Protein AF-A0A1B6H0X9-F1 (afdb_monomer_lite)

Foldseek 3Di:
DCVCCVVCVPQDDDDQCAPPVVVRQQVVQVVLCVQQVNPRGSVPPPPNGHNVDDDDHDDHDHDDFAWPQHFDQVQFDWDWDQDPVRDTDTDRDTDDDDDWDKDDDPVQQKIKTWTATPPRPDIDIDIDGHDPPPDD

pLDDT: mean 90.25, std 12.06, range [33.84, 98.25]

Secondary structure (DSSP, 8-state):
-HHHHHH-TTT-----SSS-HHHHHHHHHHHHHHHTTTSS---S-TTS--TT------------PPBSSPPPGGG-EEEEEE-TTS-EEEEEE----S--EEEEEGGGTEEEEEEEBTTSS-EEEEEEEPPP----

Radius of gyration: 22.4 Å; chains: 1; bounding box: 54×44×57 Å

Sequence (136 aa):
RDCVKDIFSNEYSPVDFKQNLEYTRKNINEWIQMQTRNMIVDCIPEDFLDSSTSLLLVNAVYFKGLWKSRFIKEYTSPEDFHMADGSTKQAEMMINRNSFRAVFSSNYGIDGLELPYMGDNISMFIILHEKSNETA

Organism: NCBI:txid1464854

Structure (mmCIF, N/CA/C/O backbone):
data_AF-A0A1B6H0X9-F1
#
_entry.id   AF-A0A1B6H0X9-F1
#
loop_
_atom_site.group_PDB
_atom_site.id
_atom_site.type_symbol
_atom_site.label_atom_id
_atom_site.label_alt_id
_atom_site.label_comp_id
_atom_site.label_asym_id
_atom_site.label_entity_id
_atom_site.label_seq_id
_atom_site.pdbx_PDB_ins_code
_atom_site.Cartn_x
_atom_site.Cartn_y
_atom_site.Cartn_z
_atom_site.occupancy
_atom_site.B_iso_or_equiv
_atom_site.auth_seq_id
_atom_site.auth_comp_id
_atom_site.auth_asym_id
_atom_site.auth_atom_id
_atom_site.pdbx_PDB_model_num
ATOM 1 N N . ARG A 1 1 ? -29.634 -8.472 11.883 1.00 56.56 1 ARG A N 1
ATOM 2 C CA . ARG A 1 1 ? -30.216 -9.179 10.720 1.00 56.56 1 ARG A CA 1
ATOM 3 C C . ARG A 1 1 ? -29.246 -10.285 10.361 1.00 56.56 1 ARG A C 1
ATOM 5 O O . ARG A 1 1 ? -28.078 -9.971 10.168 1.00 56.56 1 ARG A O 1
ATOM 12 N N . ASP A 1 2 ? -29.703 -11.530 10.347 1.00 67.75 2 ASP A N 1
ATOM 13 C CA . ASP A 1 2 ? -28.818 -12.703 10.307 1.00 67.75 2 ASP A CA 1
ATOM 14 C C . ASP A 1 2 ? -28.004 -12.805 9.005 1.00 67.75 2 ASP A C 1
ATOM 16 O O . ASP A 1 2 ? -26.839 -13.177 9.048 1.00 67.75 2 ASP A O 1
ATOM 20 N N . CYS A 1 3 ? -28.516 -12.257 7.896 1.00 77.19 3 CYS A N 1
ATOM 21 C CA . CYS A 1 3 ? -27.823 -12.228 6.602 1.00 77.19 3 CYS A CA 1
ATOM 22 C C . CYS A 1 3 ? -26.437 -11.554 6.600 1.00 77.19 3 CYS A C 1
ATOM 24 O O . CYS A 1 3 ? -25.580 -11.932 5.808 1.00 77.19 3 CYS A O 1
ATOM 26 N N . VAL A 1 4 ? -26.190 -10.560 7.463 1.00 71.06 4 VAL A N 1
ATOM 27 C CA . VAL A 1 4 ? -24.868 -9.907 7.545 1.00 71.06 4 VAL A CA 1
ATOM 28 C C . VAL A 1 4 ? -23.866 -10.827 8.233 1.00 71.06 4 VAL A C 1
ATOM 30 O O . VAL A 1 4 ? -22.712 -10.874 7.833 1.00 71.06 4 VAL A O 1
ATOM 33 N N . LYS A 1 5 ? -24.309 -11.599 9.229 1.00 67.44 5 LYS A N 1
ATOM 34 C CA . LYS A 1 5 ? -23.448 -12.578 9.895 1.00 67.44 5 LYS A CA 1
ATOM 35 C C . LYS A 1 5 ? -23.132 -13.751 8.975 1.00 67.44 5 LYS A C 1
ATOM 37 O O . LYS A 1 5 ? -22.024 -14.253 9.041 1.00 67.44 5 LYS A O 1
ATOM 42 N N . ASP A 1 6 ? -24.060 -14.136 8.104 1.00 77.25 6 ASP A N 1
ATOM 43 C CA . ASP A 1 6 ? -23.849 -15.256 7.182 1.00 77.25 6 ASP A CA 1
ATOM 44 C C . ASP A 1 6 ? -22.857 -14.919 6.056 1.00 77.25 6 ASP A C 1
ATOM 46 O O . ASP A 1 6 ? -22.110 -15.788 5.614 1.00 77.25 6 ASP A O 1
ATOM 50 N N . ILE A 1 7 ? -22.828 -13.659 5.600 1.00 78.44 7 ILE A N 1
ATOM 51 C CA . ILE A 1 7 ? -21.957 -13.210 4.497 1.00 78.44 7 ILE A CA 1
ATOM 52 C C . ILE A 1 7 ? -20.627 -12.639 5.017 1.00 78.44 7 ILE A C 1
ATOM 54 O O . ILE A 1 7 ? -19.589 -12.838 4.394 1.00 78.44 7 ILE A O 1
ATOM 58 N N . PHE A 1 8 ? -20.647 -11.960 6.167 1.00 75.75 8 PHE A N 1
ATOM 59 C CA . PHE A 1 8 ? -19.525 -11.187 6.714 1.00 75.75 8 PHE A CA 1
ATOM 60 C C . PHE A 1 8 ? -19.135 -11.648 8.123 1.00 75.75 8 PHE A C 1
ATOM 62 O O . PHE A 1 8 ? -18.734 -10.834 8.955 1.00 75.75 8 PHE A O 1
ATOM 69 N N . SER A 1 9 ? -19.261 -12.944 8.429 1.00 68.50 9 SER A N 1
ATOM 70 C CA . SER A 1 9 ? -19.049 -13.487 9.785 1.00 68.50 9 SER A CA 1
ATOM 71 C C . SER A 1 9 ? -17.722 -13.062 10.422 1.00 68.50 9 SER A C 1
ATOM 73 O O . SER A 1 9 ? -17.653 -12.898 11.636 1.00 68.50 9 SER A O 1
ATOM 75 N N . ASN A 1 10 ? -16.687 -12.870 9.599 1.00 72.50 10 ASN A N 1
ATOM 76 C CA . ASN A 1 10 ? -15.334 -12.506 10.023 1.00 72.50 10 ASN A CA 1
ATOM 77 C C . ASN A 1 10 ? -15.013 -11.010 9.830 1.00 72.50 10 ASN A C 1
ATOM 79 O O . ASN A 1 10 ? -13.923 -10.574 10.186 1.00 72.50 10 ASN A O 1
ATOM 83 N N . GLU A 1 11 ? -15.942 -10.232 9.268 1.00 79.88 11 GLU A N 1
ATOM 84 C CA . GLU A 1 11 ? -15.787 -8.805 8.937 1.00 79.88 11 GLU A CA 1
ATOM 85 C C . GLU A 1 11 ? -16.748 -7.910 9.745 1.00 79.88 11 GLU A C 1
ATOM 87 O O . GLU A 1 11 ? -16.741 -6.687 9.619 1.00 79.88 11 GLU A O 1
ATOM 92 N N . TYR A 1 12 ? -17.570 -8.510 10.610 1.00 85.38 12 TYR A N 1
ATOM 93 C CA . TYR A 1 12 ? -18.480 -7.817 11.513 1.00 85.38 12 TYR A CA 1
ATOM 94 C C . TYR A 1 12 ? -18.023 -7.955 12.968 1.00 85.38 12 TYR A C 1
ATOM 96 O O . TYR A 1 12 ? -17.833 -9.063 13.467 1.00 85.38 12 TYR A O 1
ATOM 104 N N . SER A 1 13 ? -17.937 -6.829 13.680 1.00 87.31 13 SER A N 1
ATOM 105 C CA . SER A 1 13 ? -17.677 -6.805 15.120 1.00 87.31 13 SER A CA 1
ATOM 106 C C . SER A 1 13 ? -18.597 -5.797 15.816 1.00 87.31 13 SER A C 1
ATOM 108 O O . SER A 1 13 ? -18.595 -4.620 15.443 1.00 87.31 13 SER A O 1
ATOM 110 N N . PRO A 1 14 ? -19.413 -6.214 16.804 1.00 89.06 14 PRO A N 1
ATOM 111 C CA . PRO A 1 14 ? -20.167 -5.280 17.625 1.00 89.06 14 PRO A CA 1
ATOM 112 C C . PRO A 1 14 ? -19.217 -4.549 18.581 1.00 89.06 14 PRO A C 1
ATOM 114 O O . PRO A 1 14 ? -18.458 -5.175 19.318 1.00 89.06 14 PRO A O 1
ATOM 117 N N . VAL A 1 15 ? -19.292 -3.221 18.596 1.00 91.56 15 VAL A N 1
ATOM 118 C CA . VAL A 1 15 ? -18.471 -2.354 19.451 1.00 91.56 15 VAL A CA 1
ATOM 119 C C . VAL A 1 15 ? -19.336 -1.298 20.137 1.00 91.56 15 VAL A C 1
ATOM 121 O O . VAL A 1 15 ? -20.479 -1.070 19.737 1.00 91.56 15 VAL A O 1
ATOM 124 N N . ASP A 1 16 ? -18.801 -0.654 21.174 1.00 92.38 16 ASP A N 1
ATOM 125 C CA . ASP A 1 16 ? -19.509 0.371 21.944 1.00 92.38 16 ASP A CA 1
ATOM 126 C C . ASP A 1 16 ? -18.912 1.761 21.700 1.00 92.38 16 ASP A C 1
ATOM 128 O O . ASP A 1 16 ? -17.894 2.137 22.284 1.00 92.38 16 ASP A O 1
ATOM 132 N N . PHE A 1 17 ? -19.572 2.542 20.847 1.00 93.81 17 PHE A N 1
ATOM 133 C CA . PHE A 1 17 ? -19.218 3.942 20.606 1.00 93.81 17 PHE A CA 1
ATOM 134 C C . PHE A 1 17 ? -19.786 4.906 21.664 1.00 93.81 17 PHE A C 1
ATOM 136 O O . PHE A 1 17 ? -19.420 6.075 21.674 1.00 93.81 17 PHE A O 1
ATOM 143 N N . LYS A 1 18 ? -20.674 4.461 22.568 1.00 93.00 18 LYS A N 1
ATOM 144 C CA . LYS A 1 18 ? -21.369 5.350 23.514 1.00 93.00 18 LYS A CA 1
ATOM 145 C C . LYS A 1 18 ? -20.684 5.458 24.864 1.00 93.00 18 LYS A C 1
ATOM 147 O O . LYS A 1 18 ? -20.471 6.575 25.324 1.00 93.00 18 LYS A O 1
ATOM 152 N N . GLN A 1 19 ? -20.407 4.336 25.531 1.00 91.44 19 GLN A N 1
ATOM 153 C CA . GLN A 1 19 ? -19.895 4.386 26.908 1.00 91.44 19 GLN A CA 1
ATOM 154 C C . GLN A 1 19 ? -18.368 4.404 26.955 1.00 91.44 19 GLN A C 1
ATOM 156 O O . GLN A 1 19 ? -17.797 5.041 27.833 1.00 91.44 19 GLN A O 1
ATOM 161 N N . ASN A 1 20 ? -17.708 3.740 26.001 1.00 90.44 20 ASN A N 1
ATOM 162 C CA . ASN A 1 20 ? -16.259 3.528 26.008 1.00 90.44 20 ASN A CA 1
ATOM 163 C C . ASN A 1 20 ? -15.603 3.895 24.668 1.00 90.44 20 ASN A C 1
ATOM 165 O O . ASN A 1 20 ? -14.821 3.124 24.113 1.00 90.44 20 ASN A O 1
ATOM 169 N N . LEU A 1 21 ? -15.917 5.086 24.152 1.00 93.75 21 LEU A N 1
ATOM 170 C CA . LEU A 1 21 ? -15.505 5.553 22.825 1.00 93.75 21 LEU A CA 1
ATOM 171 C C . LEU A 1 21 ? -13.991 5.442 22.573 1.00 93.75 21 LEU A C 1
ATOM 173 O O . LEU A 1 21 ? -13.583 4.818 21.597 1.00 93.75 21 LEU A O 1
ATOM 177 N N . GLU A 1 22 ? -13.158 5.980 23.469 1.00 94.75 22 GLU A N 1
ATOM 178 C CA . GLU A 1 22 ? -11.697 5.956 23.290 1.00 94.75 22 GLU A CA 1
ATOM 179 C C . GLU A 1 22 ? -11.112 4.543 23.339 1.00 94.75 22 GLU A C 1
ATOM 181 O O . GLU A 1 22 ? -10.196 4.213 22.587 1.00 94.75 22 GLU A O 1
ATOM 186 N N . TYR A 1 23 ? -11.656 3.683 24.198 1.00 94.56 23 TYR A N 1
ATOM 187 C CA . TYR A 1 23 ? -11.249 2.282 24.253 1.00 94.56 23 TYR A CA 1
ATOM 188 C C . TYR A 1 23 ? -11.627 1.550 22.957 1.00 94.56 23 TYR A C 1
ATOM 190 O O . TYR A 1 23 ? -10.793 0.870 22.361 1.00 94.56 23 TYR A O 1
ATOM 198 N N . THR A 1 24 ? -12.852 1.756 22.469 1.00 95.00 24 THR A N 1
ATOM 199 C CA . THR A 1 24 ? -13.318 1.216 21.187 1.00 95.00 24 THR A CA 1
ATOM 200 C C . THR A 1 24 ? -12.445 1.699 20.026 1.00 95.00 24 THR A C 1
ATOM 202 O O . THR A 1 24 ? -12.015 0.881 19.214 1.00 95.00 24 THR A O 1
ATOM 205 N N . ARG A 1 25 ? -12.122 2.997 19.967 1.00 95.94 25 ARG A N 1
ATOM 206 C CA . ARG A 1 25 ? -11.241 3.578 18.942 1.00 95.94 25 ARG A CA 1
ATOM 207 C C . ARG A 1 25 ? -9.868 2.904 18.933 1.00 95.94 25 ARG A C 1
ATOM 209 O O . ARG A 1 25 ? -9.404 2.483 17.873 1.00 95.94 25 ARG A O 1
ATOM 216 N N . LYS A 1 26 ? -9.241 2.757 20.106 1.00 96.19 26 LYS A N 1
ATOM 217 C CA . LYS A 1 26 ? -7.931 2.101 20.248 1.00 96.19 26 LYS A CA 1
ATOM 218 C C . LYS A 1 26 ? -7.969 0.642 19.809 1.00 96.19 26 LYS A C 1
ATOM 220 O O . LYS A 1 26 ? -7.138 0.252 19.000 1.00 96.19 26 LYS A O 1
ATOM 225 N N . ASN A 1 27 ? -8.976 -0.122 20.231 1.00 95.19 27 ASN A N 1
ATOM 226 C CA . ASN A 1 27 ? -9.130 -1.517 19.811 1.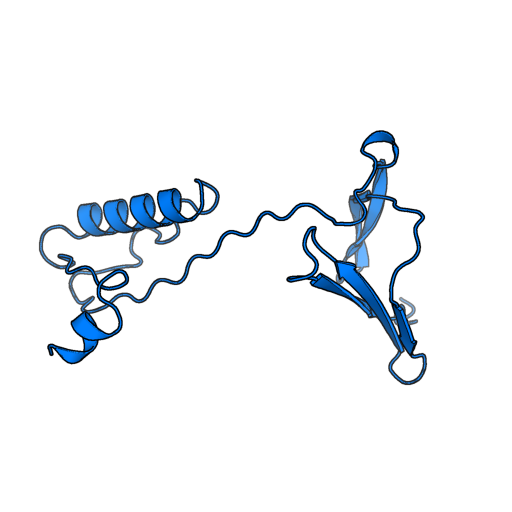00 95.19 27 ASN A CA 1
ATOM 227 C C . ASN A 1 27 ? -9.258 -1.665 18.289 1.00 95.19 27 ASN A C 1
ATOM 229 O O . ASN A 1 27 ? -8.701 -2.595 17.707 1.00 95.19 27 ASN A O 1
ATOM 233 N N . ILE A 1 28 ? -9.988 -0.759 17.629 1.00 94.81 28 ILE A N 1
ATOM 234 C CA . ILE A 1 28 ? -10.115 -0.789 16.168 1.00 94.81 28 ILE A CA 1
ATOM 235 C C . ILE A 1 28 ? -8.763 -0.477 15.512 1.00 94.81 28 ILE A C 1
ATOM 237 O O . ILE A 1 28 ? -8.360 -1.196 14.600 1.00 94.81 28 ILE A O 1
ATOM 241 N N . ASN A 1 29 ? -8.031 0.535 15.992 1.00 96.44 29 ASN A N 1
ATOM 242 C CA . ASN A 1 29 ? -6.689 0.846 15.485 1.00 96.44 29 ASN A CA 1
ATOM 243 C C . ASN A 1 29 ? -5.694 -0.302 15.700 1.00 96.44 29 ASN A C 1
ATOM 245 O O . ASN A 1 29 ? -4.960 -0.636 14.774 1.00 96.44 29 ASN A O 1
ATOM 249 N N . GLU A 1 30 ? -5.700 -0.945 16.869 1.00 95.75 30 GLU A N 1
ATOM 250 C CA . GLU A 1 30 ? -4.871 -2.123 17.155 1.00 95.75 30 GLU A CA 1
ATOM 251 C C . GLU A 1 30 ? -5.211 -3.290 16.219 1.00 95.75 30 GLU A C 1
ATOM 253 O O . GLU A 1 30 ? -4.319 -3.959 15.691 1.00 95.75 30 GLU A O 1
ATOM 258 N N . TRP A 1 31 ? -6.501 -3.513 15.952 1.00 93.69 31 TRP A N 1
ATOM 259 C CA . TRP A 1 31 ? -6.934 -4.520 14.990 1.00 93.69 31 TRP A CA 1
ATOM 260 C C . TRP A 1 31 ? -6.440 -4.198 13.571 1.00 93.69 31 TRP A C 1
ATOM 262 O O . TRP A 1 31 ? -5.846 -5.070 12.935 1.00 93.69 31 TRP A O 1
ATOM 272 N N . ILE A 1 32 ? -6.601 -2.954 13.094 1.00 94.88 32 ILE A N 1
ATOM 273 C CA . ILE A 1 32 ? -6.084 -2.499 11.786 1.00 94.88 32 ILE A CA 1
ATOM 274 C C . ILE A 1 32 ? -4.573 -2.718 11.707 1.00 94.88 32 ILE A C 1
ATOM 276 O O . ILE A 1 32 ? -4.063 -3.276 10.730 1.00 94.88 32 ILE A O 1
ATOM 280 N N . GLN A 1 33 ? -3.854 -2.311 12.748 1.00 96.69 33 GLN A N 1
ATOM 281 C CA . GLN A 1 33 ? -2.412 -2.449 12.844 1.00 96.69 33 GLN A CA 1
ATOM 282 C C . GLN A 1 33 ? -1.995 -3.920 12.729 1.00 96.69 33 GLN A C 1
ATOM 284 O O . GLN A 1 33 ? -1.121 -4.256 11.929 1.00 96.69 33 GLN A O 1
ATOM 289 N N . MET A 1 34 ? -2.667 -4.820 13.447 1.00 94.31 34 MET A N 1
ATOM 290 C CA . MET A 1 34 ? -2.396 -6.254 13.375 1.00 94.31 34 MET A CA 1
ATOM 291 C C . MET A 1 34 ? -2.675 -6.828 11.977 1.00 94.31 34 MET A C 1
ATOM 293 O O . MET A 1 34 ? -1.823 -7.535 11.430 1.00 94.31 34 MET A O 1
ATOM 297 N N . GLN A 1 35 ? -3.818 -6.496 11.362 1.00 93.19 35 GLN A N 1
ATOM 298 C CA . GLN A 1 35 ? -4.164 -6.978 10.015 1.00 93.19 35 GLN A CA 1
ATOM 299 C C . GLN A 1 35 ? -3.191 -6.471 8.941 1.00 93.19 35 GLN A C 1
ATOM 301 O O . GLN A 1 35 ? -2.923 -7.153 7.953 1.00 93.19 35 GLN A O 1
ATOM 306 N N . THR A 1 36 ? -2.604 -5.296 9.153 1.00 95.56 36 THR A N 1
ATOM 307 C CA . THR A 1 36 ? -1.698 -4.645 8.198 1.00 95.56 36 THR A CA 1
ATOM 308 C C . THR A 1 36 ? -0.222 -4.870 8.524 1.00 95.56 36 THR A C 1
ATOM 310 O O . THR A 1 36 ? 0.645 -4.189 7.980 1.00 95.56 36 THR A O 1
ATOM 313 N N . ARG A 1 37 ? 0.096 -5.843 9.394 1.00 95.00 37 ARG A N 1
ATOM 314 C CA . ARG A 1 37 ? 1.468 -6.166 9.832 1.00 95.00 37 ARG A CA 1
ATOM 315 C C . ARG A 1 37 ? 2.228 -4.951 10.375 1.00 95.00 37 ARG A C 1
ATOM 317 O O . ARG A 1 37 ? 3.413 -4.777 10.096 1.00 95.00 37 ARG A O 1
ATOM 324 N N . ASN A 1 38 ? 1.538 -4.133 11.160 1.00 95.88 38 ASN A N 1
ATOM 325 C CA . ASN A 1 38 ? 2.017 -2.898 11.777 1.00 95.88 38 ASN A CA 1
ATOM 326 C C . ASN A 1 38 ? 2.351 -1.761 10.800 1.00 95.88 38 ASN A C 1
ATOM 328 O O . ASN A 1 38 ? 3.035 -0.817 11.185 1.00 95.88 38 ASN A O 1
ATOM 332 N N . MET A 1 39 ? 1.893 -1.838 9.548 1.00 96.25 39 MET A N 1
ATOM 333 C CA . MET A 1 39 ? 2.211 -0.832 8.527 1.00 96.25 39 MET A CA 1
ATOM 334 C C . MET A 1 39 ? 1.208 0.319 8.482 1.00 96.25 39 MET A C 1
ATOM 336 O O . MET A 1 39 ? 1.560 1.397 8.010 1.00 96.25 39 MET A O 1
ATOM 340 N N . ILE A 1 40 ? -0.018 0.102 8.966 1.00 95.06 40 ILE A N 1
ATOM 341 C CA . ILE A 1 40 ? -1.028 1.148 9.138 1.00 95.06 40 ILE A CA 1
ATOM 342 C C . ILE A 1 40 ? -1.308 1.264 10.635 1.00 95.06 40 ILE A C 1
ATOM 344 O O . ILE A 1 40 ? -1.893 0.368 11.238 1.00 95.06 40 ILE A O 1
ATOM 348 N N . VAL A 1 41 ? -0.848 2.363 11.224 1.00 93.94 41 VAL A N 1
ATOM 349 C CA . VAL A 1 41 ? -1.013 2.706 12.642 1.00 93.94 41 VAL A CA 1
ATOM 350 C C . VAL A 1 41 ? -1.899 3.933 12.767 1.00 93.94 41 VAL A C 1
ATOM 352 O O . VAL A 1 41 ? -1.886 4.787 11.884 1.00 93.94 41 VAL A O 1
ATOM 355 N N . ASP A 1 42 ? -2.678 3.989 13.847 1.00 91.81 42 ASP A N 1
ATOM 356 C CA . ASP A 1 42 ? -3.544 5.126 14.180 1.00 91.81 42 ASP A CA 1
ATOM 357 C C . ASP A 1 42 ? -4.433 5.602 13.017 1.00 91.81 42 ASP A C 1
ATOM 359 O O . ASP A 1 42 ? -4.614 6.795 12.785 1.00 91.81 42 ASP A O 1
ATOM 363 N N . CYS A 1 43 ? -5.012 4.647 12.279 1.00 93.69 43 CYS A N 1
ATOM 364 C CA . CYS A 1 43 ? -5.853 4.928 11.112 1.00 93.69 43 CYS A CA 1
ATOM 365 C C . CYS A 1 43 ? -7.086 5.778 11.456 1.00 93.69 43 CYS A C 1
ATOM 367 O O . CYS A 1 43 ? -7.566 6.541 10.619 1.00 93.69 43 CYS A O 1
ATOM 369 N N . ILE A 1 44 ? -7.618 5.610 12.667 1.00 95.12 44 ILE A N 1
ATOM 370 C CA . ILE A 1 44 ? -8.728 6.385 13.210 1.00 95.12 44 ILE A CA 1
ATOM 371 C C . ILE A 1 44 ? -8.150 7.397 14.207 1.00 95.12 44 ILE A C 1
ATOM 373 O O . ILE A 1 44 ? -7.786 7.002 15.329 1.00 95.12 44 ILE A O 1
ATOM 377 N N . PRO A 1 45 ? -8.046 8.681 13.822 1.00 94.12 45 PRO A N 1
ATOM 378 C CA . PRO A 1 45 ? -7.497 9.706 14.695 1.00 94.12 45 PRO A CA 1
ATOM 379 C C . PRO A 1 45 ? -8.437 10.002 15.870 1.00 94.12 45 PRO A C 1
ATOM 381 O O . PRO A 1 45 ? -9.602 9.594 15.884 1.00 94.12 45 PRO A O 1
ATOM 384 N N . GLU A 1 46 ? -7.908 10.700 16.873 1.00 93.06 46 GLU A N 1
ATOM 385 C CA . GLU A 1 46 ? -8.716 11.262 17.960 1.00 93.06 46 GLU A CA 1
ATOM 386 C C . GLU A 1 46 ? -9.819 12.169 17.390 1.00 93.06 46 GLU A C 1
ATOM 388 O O . GLU A 1 46 ? -9.674 12.729 16.302 1.00 93.06 46 GLU A O 1
ATOM 393 N N . ASP A 1 47 ? -10.952 12.243 18.088 1.00 91.25 47 ASP A N 1
ATOM 394 C CA . ASP A 1 47 ? -12.145 13.018 17.709 1.00 91.25 47 ASP A CA 1
ATOM 395 C C . ASP A 1 47 ? -12.827 12.634 16.375 1.00 91.25 47 ASP A C 1
ATOM 397 O O . ASP A 1 47 ? -13.827 13.242 15.996 1.00 91.25 47 ASP A O 1
ATOM 401 N N . PHE A 1 48 ? -12.352 11.602 15.661 1.00 93.44 48 PHE A N 1
ATOM 402 C CA . PHE A 1 48 ? -13.009 11.113 14.437 1.00 93.44 48 PHE A CA 1
ATOM 403 C C . PHE A 1 48 ? -14.351 10.422 14.710 1.00 93.44 48 PHE A C 1
ATOM 405 O O . PHE A 1 48 ? -15.256 10.449 13.877 1.00 93.44 48 PHE A O 1
ATOM 412 N N . LEU A 1 49 ? -14.455 9.756 15.859 1.00 94.44 49 LEU A N 1
ATOM 413 C CA . LEU A 1 49 ? -15.659 9.065 16.305 1.00 94.44 49 LEU A CA 1
ATOM 414 C C . LEU A 1 49 ? -16.285 9.843 17.459 1.00 94.44 49 LEU A C 1
ATOM 416 O O . LEU A 1 49 ? -15.582 10.470 18.246 1.00 94.44 49 LEU A O 1
ATOM 420 N N . ASP A 1 50 ? -17.600 9.730 17.599 1.00 94.31 50 ASP A N 1
ATOM 421 C CA . ASP A 1 50 ? -18.352 10.304 18.712 1.00 94.31 50 ASP A CA 1
ATOM 422 C C . ASP A 1 50 ? -19.449 9.346 19.210 1.00 94.31 50 ASP A C 1
ATOM 424 O O . ASP A 1 50 ? -19.713 8.295 18.621 1.00 94.31 50 ASP A O 1
ATOM 428 N N . SER A 1 51 ? -20.137 9.721 20.291 1.00 93.31 51 SER A N 1
ATOM 429 C CA . SER A 1 51 ? -21.220 8.904 20.867 1.00 93.31 51 SER A CA 1
ATOM 430 C C . SER A 1 51 ? -22.473 8.781 19.985 1.00 93.31 51 SER A C 1
ATOM 432 O O . SER A 1 51 ? -23.361 7.973 20.281 1.00 93.31 51 SER A O 1
ATOM 434 N N . SER A 1 52 ? -22.564 9.559 18.901 1.00 94.88 52 SER A N 1
ATOM 435 C CA . SER A 1 52 ? -23.621 9.446 17.892 1.00 94.88 52 SER A CA 1
ATOM 436 C C . SER A 1 52 ? -23.282 8.422 16.799 1.00 94.88 52 SER A C 1
ATOM 438 O O . SER A 1 52 ? -24.177 7.935 16.097 1.00 94.88 52 SER A O 1
ATOM 440 N N . THR A 1 53 ? -22.009 8.021 16.703 1.00 94.56 53 THR A N 1
ATOM 441 C CA . THR A 1 53 ? -21.528 7.018 15.752 1.00 94.56 53 THR A CA 1
ATOM 442 C C . THR A 1 53 ? -22.247 5.691 15.970 1.00 94.56 53 THR A C 1
ATOM 444 O O . THR A 1 53 ? -22.209 5.094 17.044 1.00 94.56 53 THR A O 1
ATOM 447 N N . SER A 1 54 ? -22.919 5.217 14.922 1.00 91.94 54 SER A N 1
ATOM 448 C CA . SER A 1 54 ? -23.717 3.984 14.966 1.00 91.94 54 SER A CA 1
ATOM 449 C C . SER A 1 54 ? -23.107 2.835 14.157 1.00 91.94 54 SER A C 1
ATOM 451 O O . SER A 1 54 ? -23.426 1.675 14.405 1.00 91.94 54 SER A O 1
ATOM 453 N N . LEU A 1 55 ? -22.243 3.142 13.185 1.00 91.81 55 LEU A N 1
ATOM 454 C CA . LEU A 1 55 ? -21.573 2.171 12.324 1.00 91.81 55 LEU A CA 1
ATOM 455 C C . LEU A 1 55 ? -20.266 2.771 11.805 1.00 91.81 55 LEU A C 1
ATOM 457 O O . LEU A 1 55 ? -20.241 3.934 11.408 1.00 91.81 55 LEU A O 1
ATOM 461 N N . LEU A 1 56 ? -19.219 1.953 11.749 1.00 92.81 56 LEU A N 1
ATOM 462 C CA . LEU A 1 56 ? -17.960 2.282 11.098 1.00 92.81 56 LEU A CA 1
ATOM 463 C C . LEU A 1 56 ? -17.609 1.170 10.108 1.00 92.81 56 LEU A C 1
ATOM 465 O O . LEU A 1 56 ? -17.571 0.000 10.486 1.00 92.81 56 LEU A O 1
ATOM 469 N N . LEU A 1 57 ? -17.345 1.541 8.856 1.00 91.94 57 LEU A N 1
ATOM 470 C CA . LEU A 1 57 ? -16.792 0.641 7.847 1.00 91.94 57 LEU A CA 1
ATOM 471 C C . LEU A 1 57 ? -15.312 0.969 7.662 1.00 91.94 57 LEU A C 1
ATOM 473 O O . LEU A 1 57 ? -14.969 2.102 7.329 1.00 91.94 57 LEU A O 1
ATOM 477 N N . VAL A 1 58 ? -14.450 -0.025 7.862 1.00 90.88 58 VAL A N 1
ATOM 478 C CA . VAL A 1 58 ? -12.998 0.118 7.734 1.00 90.88 58 VAL A CA 1
ATOM 479 C C . VAL A 1 58 ? -12.505 -0.782 6.610 1.00 90.88 58 VAL A C 1
ATOM 481 O O . VAL A 1 58 ? -12.812 -1.970 6.590 1.00 90.88 58 VAL A O 1
ATOM 484 N N . ASN A 1 59 ? -11.701 -0.226 5.706 1.00 90.88 59 ASN A N 1
ATOM 485 C CA . ASN A 1 59 ? -10.954 -0.993 4.717 1.00 90.88 59 ASN A CA 1
ATOM 486 C C . ASN A 1 59 ? -9.472 -0.616 4.808 1.00 90.88 59 ASN A C 1
ATOM 488 O O . ASN A 1 59 ? -9.096 0.504 4.470 1.00 90.88 59 ASN A O 1
ATOM 492 N N . ALA A 1 60 ? -8.646 -1.549 5.275 1.00 90.88 60 ALA A N 1
ATOM 493 C CA . ALA A 1 60 ? -7.211 -1.363 5.423 1.00 90.88 60 ALA A CA 1
ATOM 494 C C . ALA A 1 60 ? -6.481 -2.547 4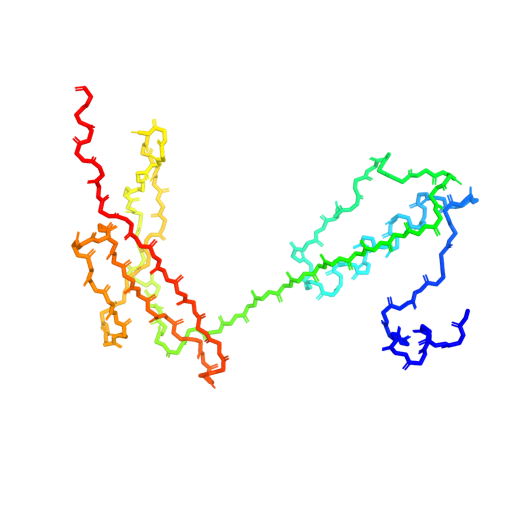.783 1.00 90.88 60 ALA A C 1
ATOM 496 O O . ALA A 1 60 ? -6.643 -3.691 5.203 1.00 90.88 60 ALA A O 1
ATOM 497 N N . VAL A 1 61 ? -5.677 -2.270 3.756 1.00 92.19 61 VAL A N 1
ATOM 498 C CA . VAL A 1 61 ? -5.008 -3.299 2.952 1.00 92.19 61 VAL A CA 1
ATOM 499 C C . VAL A 1 61 ? -3.506 -3.062 2.970 1.00 92.19 61 VAL A C 1
ATOM 501 O O . VAL A 1 61 ? -3.034 -1.965 2.681 1.00 92.19 61 VAL A O 1
ATOM 504 N N . TYR A 1 62 ? -2.749 -4.116 3.271 1.00 93.56 62 TYR A N 1
ATOM 505 C CA . TYR A 1 62 ? -1.297 -4.127 3.159 1.00 93.56 62 TYR A CA 1
ATOM 506 C C . TYR A 1 62 ? -0.852 -5.151 2.121 1.00 93.56 62 TYR A C 1
ATOM 508 O O . TYR A 1 62 ? -1.214 -6.326 2.192 1.00 93.56 62 TYR A O 1
ATOM 516 N N . PHE A 1 63 ? -0.008 -4.714 1.190 1.00 94.00 63 PHE A N 1
ATOM 517 C CA . PHE A 1 63 ? 0.555 -5.575 0.165 1.00 94.00 63 PHE A CA 1
ATOM 518 C C . PHE A 1 63 ? 2.084 -5.510 0.170 1.00 94.00 63 PHE A C 1
ATOM 520 O O . PHE A 1 63 ? 2.686 -4.441 0.086 1.00 94.00 63 PHE A O 1
ATOM 527 N N . LYS A 1 64 ? 2.717 -6.686 0.246 1.00 94.00 64 LYS A N 1
ATOM 528 C CA . LYS A 1 64 ? 4.165 -6.864 0.091 1.00 94.00 64 LYS A CA 1
ATOM 529 C C . LYS A 1 64 ? 4.431 -8.104 -0.744 1.00 94.00 64 LYS A C 1
ATOM 531 O O . LYS A 1 64 ? 4.404 -9.224 -0.238 1.00 94.00 64 LYS A O 1
ATOM 536 N N . GLY A 1 65 ? 4.686 -7.879 -2.025 1.00 94.75 65 GLY A N 1
ATOM 537 C CA . GLY A 1 65 ? 5.053 -8.915 -2.979 1.00 94.75 65 GLY A CA 1
ATOM 538 C C . GLY A 1 65 ? 6.545 -8.900 -3.301 1.00 94.75 65 GLY A C 1
ATOM 539 O O . GLY A 1 65 ? 7.213 -7.871 -3.222 1.00 94.75 65 GLY A O 1
ATOM 540 N N . LEU A 1 66 ? 7.065 -10.058 -3.699 1.00 97.06 66 LEU A N 1
ATOM 541 C CA . LEU A 1 66 ? 8.387 -10.172 -4.311 1.00 97.06 66 LEU A CA 1
ATOM 542 C C . LEU A 1 66 ? 8.247 -9.984 -5.816 1.00 97.06 66 LEU A C 1
ATOM 544 O O . LEU A 1 66 ? 7.411 -10.644 -6.420 1.00 97.06 66 LEU A O 1
ATOM 548 N N . TRP A 1 67 ? 9.071 -9.143 -6.432 1.00 97.38 67 TRP A N 1
ATOM 549 C CA . TRP A 1 67 ? 9.129 -9.057 -7.892 1.00 97.38 67 TRP A CA 1
ATOM 550 C C . TRP A 1 67 ? 9.531 -10.401 -8.506 1.00 97.38 67 TRP A C 1
ATOM 552 O O . TRP A 1 67 ? 10.391 -11.099 -7.955 1.00 97.38 67 TRP A O 1
ATOM 562 N N . LYS A 1 68 ? 8.948 -10.748 -9.661 1.00 96.88 68 LYS A N 1
ATOM 563 C CA . LYS A 1 68 ? 9.380 -11.908 -10.454 1.00 96.88 68 LYS A CA 1
ATOM 564 C C . LYS A 1 68 ? 10.815 -11.712 -10.941 1.00 96.88 68 LYS A C 1
ATOM 566 O O . LYS A 1 68 ? 11.666 -12.568 -10.720 1.00 96.88 68 LYS A O 1
ATOM 571 N N . SER A 1 69 ? 11.085 -10.538 -11.507 1.00 96.81 69 SER A N 1
ATOM 572 C CA . SER A 1 69 ? 12.428 -10.061 -11.839 1.00 96.81 69 SER A CA 1
ATOM 573 C C . SER A 1 69 ? 12.860 -9.040 -10.788 1.00 96.81 69 SER A C 1
ATOM 575 O O . SER A 1 69 ? 12.447 -7.885 -10.832 1.00 96.81 69 SER A O 1
ATOM 577 N N . ARG A 1 70 ? 13.657 -9.468 -9.802 1.00 96.06 70 ARG A N 1
ATOM 578 C CA . ARG A 1 70 ? 14.073 -8.611 -8.678 1.00 96.06 70 ARG A CA 1
ATOM 579 C C . ARG A 1 70 ? 15.086 -7.550 -9.102 1.00 96.06 70 ARG A C 1
ATOM 581 O O . ARG A 1 70 ? 15.932 -7.806 -9.953 1.00 96.06 70 ARG A O 1
ATOM 588 N N . PHE A 1 71 ? 15.013 -6.392 -8.454 1.00 97.00 71 PHE A N 1
ATOM 589 C CA . PHE A 1 71 ? 16.041 -5.359 -8.525 1.00 97.00 71 PHE A CA 1
ATOM 590 C C . PHE A 1 71 ? 17.254 -5.780 -7.689 1.00 97.00 71 PHE A C 1
ATOM 592 O O . PHE A 1 71 ? 17.100 -6.297 -6.579 1.00 97.00 71 PHE A O 1
ATOM 599 N N . ILE A 1 72 ? 18.448 -5.575 -8.239 1.00 96.69 72 ILE A N 1
ATOM 600 C CA . ILE A 1 72 ? 19.719 -5.808 -7.549 1.00 96.69 72 ILE A CA 1
ATOM 601 C C . ILE A 1 72 ? 20.019 -4.550 -6.732 1.00 96.69 72 ILE A C 1
ATOM 603 O O . ILE A 1 72 ? 20.048 -3.455 -7.289 1.00 96.69 72 ILE A O 1
ATOM 607 N N . LYS A 1 73 ? 20.204 -4.697 -5.415 1.00 96.81 73 LYS A N 1
ATOM 608 C CA . LYS A 1 73 ? 20.309 -3.564 -4.479 1.00 96.81 73 LYS A CA 1
ATOM 609 C C . LYS A 1 73 ? 21.500 -2.661 -4.804 1.00 96.81 73 LYS A C 1
ATOM 611 O O . LYS A 1 73 ? 21.424 -1.455 -4.626 1.00 96.81 73 LYS A O 1
ATOM 616 N N . GLU A 1 74 ? 22.582 -3.248 -5.296 1.00 97.50 74 GLU A N 1
ATOM 617 C CA . GLU A 1 74 ? 23.825 -2.572 -5.666 1.00 97.50 74 GLU A CA 1
ATOM 618 C C . GLU A 1 74 ? 23.668 -1.669 -6.898 1.00 97.50 74 GLU A C 1
ATOM 620 O O . GLU A 1 74 ? 24.540 -0.848 -7.166 1.00 97.50 74 GLU A O 1
ATOM 625 N N . TYR A 1 75 ? 22.576 -1.822 -7.653 1.00 97.12 75 TYR A N 1
ATOM 626 C CA . TYR A 1 75 ? 22.231 -0.955 -8.781 1.00 97.12 75 TYR A CA 1
ATOM 627 C C . TYR A 1 75 ? 21.194 0.109 -8.417 1.00 97.12 75 TYR A C 1
ATOM 629 O O . TYR A 1 75 ? 20.744 0.832 -9.301 1.00 97.12 75 TYR A O 1
ATOM 637 N N . THR A 1 76 ? 20.793 0.188 -7.148 1.00 97.94 76 THR A N 1
ATOM 638 C CA . THR A 1 76 ? 19.993 1.300 -6.646 1.00 97.94 76 THR A CA 1
ATOM 639 C C . THR A 1 76 ? 20.922 2.451 -6.279 1.00 97.94 76 THR A C 1
ATOM 641 O O . THR A 1 76 ? 21.874 2.255 -5.521 1.00 97.94 76 THR A O 1
ATOM 644 N N . SER A 1 77 ? 20.642 3.637 -6.810 1.00 97.62 77 SER A N 1
ATOM 645 C CA . SER A 1 77 ? 21.391 4.858 -6.513 1.00 97.62 77 SER A CA 1
ATOM 646 C C . SER A 1 77 ? 20.468 6.073 -6.408 1.00 97.62 77 SER A C 1
ATOM 648 O O . SER A 1 77 ? 19.395 6.074 -7.019 1.00 97.62 77 SER A O 1
ATOM 650 N N . PRO A 1 78 ? 20.873 7.123 -5.669 1.00 98.25 78 PRO A N 1
ATOM 651 C CA . PRO A 1 78 ? 20.193 8.411 -5.705 1.00 98.25 78 PRO A CA 1
ATOM 652 C C . PRO A 1 78 ? 20.199 8.994 -7.123 1.00 98.25 78 PRO A C 1
ATOM 654 O O . PRO A 1 78 ? 21.260 9.137 -7.728 1.00 98.25 78 PRO A O 1
ATOM 657 N N . GLU A 1 79 ? 19.020 9.325 -7.639 1.00 97.56 79 GLU A N 1
ATOM 658 C CA . GLU A 1 79 ? 18.821 9.996 -8.925 1.00 97.56 79 GLU A CA 1
ATOM 659 C C . GLU A 1 79 ? 17.798 11.129 -8.781 1.00 97.56 79 GLU A C 1
ATOM 661 O O . GLU A 1 79 ? 16.979 11.147 -7.854 1.00 97.56 79 GLU A O 1
ATOM 666 N N . ASP A 1 80 ? 17.818 12.067 -9.727 1.00 97.44 80 ASP A N 1
ATOM 667 C CA . ASP A 1 80 ? 16.847 13.157 -9.785 1.00 97.44 80 ASP A CA 1
ATOM 668 C C . ASP A 1 80 ? 15.444 12.647 -10.168 1.00 97.44 80 ASP A C 1
ATOM 670 O O . ASP A 1 80 ? 15.226 12.062 -11.229 1.00 97.44 80 ASP A O 1
ATOM 674 N N . PHE A 1 81 ? 14.462 12.931 -9.314 1.00 95.75 81 PHE A N 1
ATOM 675 C CA . PHE A 1 81 ? 13.036 12.766 -9.570 1.00 95.75 81 PHE A CA 1
ATOM 676 C C . PHE A 1 81 ? 12.384 14.139 -9.752 1.00 95.75 81 PHE A C 1
ATOM 678 O O . PHE A 1 81 ? 12.365 14.966 -8.834 1.00 95.75 81 PHE A O 1
ATOM 685 N N . HIS A 1 82 ? 11.831 14.377 -10.939 1.00 93.75 82 HIS A N 1
ATOM 686 C CA . HIS A 1 82 ? 11.144 15.623 -11.271 1.00 93.75 82 HIS A CA 1
ATOM 687 C C . HIS A 1 82 ? 9.689 15.568 -10.801 1.00 93.75 82 HIS A C 1
ATOM 689 O O . HIS A 1 82 ? 8.913 14.723 -11.249 1.00 93.75 82 HIS A O 1
ATOM 695 N N . MET A 1 83 ? 9.321 16.462 -9.887 1.00 92.31 83 MET A N 1
ATOM 696 C CA . MET A 1 83 ? 7.965 16.559 -9.358 1.00 92.31 83 MET A CA 1
ATOM 697 C C . MET A 1 83 ? 7.064 17.392 -10.277 1.00 92.31 83 MET A C 1
ATOM 699 O O . MET A 1 83 ? 7.529 18.180 -11.098 1.00 92.31 83 MET A O 1
ATOM 703 N N . ALA A 1 84 ? 5.750 17.235 -10.110 1.00 88.88 84 ALA A N 1
ATOM 704 C CA . ALA A 1 84 ? 4.750 17.947 -10.908 1.00 88.88 84 ALA A CA 1
ATOM 705 C C . ALA A 1 84 ? 4.784 19.478 -10.725 1.00 88.88 84 ALA A C 1
ATOM 707 O O . ALA A 1 84 ? 4.320 20.203 -11.595 1.00 88.88 84 ALA A O 1
ATOM 708 N N . ASP A 1 85 ? 5.339 19.971 -9.614 1.00 92.00 85 ASP A N 1
ATOM 709 C CA . ASP A 1 85 ? 5.516 21.403 -9.339 1.00 92.00 85 ASP A CA 1
ATOM 710 C C . ASP A 1 85 ? 6.786 22.002 -9.982 1.00 92.00 85 ASP A C 1
ATOM 712 O O . ASP A 1 85 ? 7.112 23.163 -9.741 1.00 92.00 85 ASP A O 1
ATOM 716 N N . GLY A 1 86 ? 7.516 21.216 -10.783 1.00 91.75 86 GLY A N 1
ATOM 717 C CA . GLY A 1 86 ? 8.749 21.622 -11.460 1.00 91.75 86 GLY A CA 1
ATOM 718 C C . GLY A 1 86 ? 10.009 21.527 -10.597 1.00 91.75 86 GLY A C 1
ATOM 719 O O . GLY A 1 86 ? 11.112 21.714 -11.111 1.00 91.75 86 GLY A O 1
ATOM 720 N N . SER A 1 87 ? 9.885 21.213 -9.305 1.00 95.06 87 SER A N 1
ATOM 721 C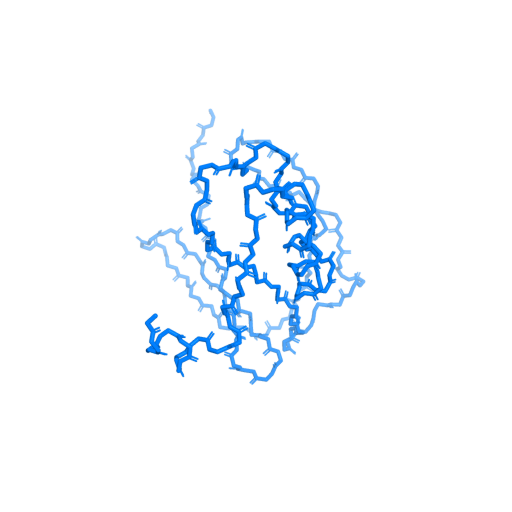 CA . SER A 1 87 ? 11.045 21.001 -8.444 1.00 95.06 87 SER A CA 1
ATOM 722 C C . SER A 1 87 ? 11.616 19.586 -8.583 1.00 95.06 87 SER A C 1
ATOM 724 O O . SER A 1 87 ? 10.957 18.651 -9.046 1.00 95.06 87 SER A O 1
ATOM 726 N N . THR A 1 88 ? 12.874 19.422 -8.176 1.00 96.56 88 THR A N 1
ATOM 727 C CA . THR A 1 88 ? 13.592 18.145 -8.240 1.00 96.56 88 THR A CA 1
ATOM 728 C C . THR A 1 88 ? 13.896 17.648 -6.833 1.00 96.56 88 TH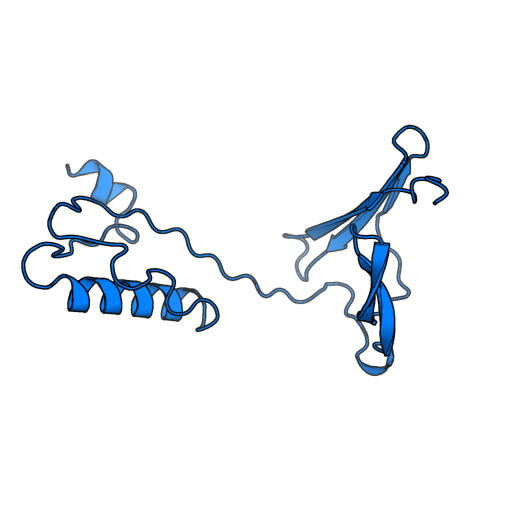R A C 1
ATOM 730 O O . THR A 1 88 ? 14.314 18.420 -5.967 1.00 96.56 88 THR A O 1
ATOM 733 N N . LYS A 1 89 ? 13.709 16.346 -6.604 1.00 96.44 89 LYS A N 1
ATOM 734 C CA . LYS A 1 89 ? 14.127 15.657 -5.378 1.00 96.44 89 LYS A CA 1
ATOM 735 C C . LYS A 1 89 ? 14.973 14.444 -5.714 1.00 96.44 89 LYS A C 1
ATOM 737 O O . LYS A 1 89 ? 14.739 13.788 -6.715 1.00 96.44 89 LYS A O 1
ATOM 742 N N . GLN A 1 90 ? 15.912 14.120 -4.837 1.00 97.88 90 GLN A N 1
ATOM 743 C CA . GLN A 1 90 ? 16.676 12.882 -4.933 1.00 97.88 90 GLN A CA 1
ATOM 744 C C . GLN A 1 90 ? 15.820 11.700 -4.465 1.00 97.88 90 GLN A C 1
ATOM 746 O O . GLN A 1 90 ? 15.208 11.761 -3.394 1.00 97.88 90 GLN A O 1
ATOM 751 N N . ALA A 1 91 ? 15.776 10.638 -5.265 1.00 97.19 91 ALA A N 1
ATOM 752 C CA . ALA A 1 91 ? 15.102 9.386 -4.948 1.00 97.19 91 ALA A CA 1
ATOM 753 C C . ALA A 1 91 ? 16.041 8.199 -5.196 1.00 97.19 91 ALA A C 1
ATOM 755 O O . ALA A 1 91 ? 16.816 8.207 -6.145 1.00 97.19 91 ALA A O 1
ATOM 756 N N . GLU A 1 92 ? 15.945 7.161 -4.363 1.00 98.06 92 GLU A N 1
ATOM 757 C CA . GLU A 1 92 ? 16.662 5.895 -4.567 1.00 98.06 92 GLU A CA 1
ATOM 758 C C . GLU A 1 92 ? 16.068 5.152 -5.774 1.00 98.06 92 GLU A C 1
ATOM 760 O O . GLU A 1 92 ? 15.077 4.421 -5.660 1.00 98.06 92 GLU A O 1
ATOM 765 N N . MET A 1 93 ? 16.649 5.372 -6.950 1.00 97.81 93 MET A N 1
ATOM 766 C CA . MET A 1 93 ? 16.167 4.834 -8.212 1.00 97.81 93 MET A CA 1
ATOM 767 C C . MET A 1 93 ? 16.664 3.405 -8.395 1.00 97.81 93 MET A C 1
ATOM 769 O O . MET A 1 93 ? 17.862 3.140 -8.447 1.00 97.81 93 MET A O 1
ATOM 773 N N . MET A 1 94 ? 15.732 2.460 -8.503 1.00 97.88 94 MET A N 1
ATOM 774 C CA . MET A 1 94 ? 16.061 1.053 -8.718 1.00 97.88 94 MET A CA 1
ATOM 775 C C . MET A 1 94 ? 16.245 0.761 -10.211 1.00 97.88 94 MET A C 1
ATOM 777 O O . MET A 1 94 ? 15.409 1.146 -11.027 1.00 97.88 94 MET A O 1
ATOM 781 N N . ILE A 1 95 ? 17.284 0.001 -10.572 1.00 96.00 95 ILE A N 1
ATOM 782 C CA . ILE A 1 95 ? 17.584 -0.339 -11.972 1.00 96.00 95 ILE A CA 1
ATOM 783 C C . ILE A 1 95 ? 17.484 -1.850 -12.198 1.00 96.00 95 ILE A C 1
ATOM 785 O O . ILE A 1 95 ? 18.069 -2.656 -11.473 1.00 96.00 95 ILE A O 1
ATOM 789 N N . ASN A 1 96 ? 16.753 -2.249 -13.243 1.00 95.38 96 ASN A N 1
ATOM 790 C CA . ASN A 1 96 ? 16.667 -3.636 -13.693 1.00 95.38 96 ASN A CA 1
ATOM 791 C C . ASN A 1 96 ? 16.728 -3.712 -15.221 1.00 95.38 96 ASN A C 1
ATOM 793 O O . ASN A 1 96 ? 15.896 -3.132 -15.914 1.00 95.38 96 ASN A O 1
ATOM 797 N N . ARG A 1 97 ? 17.712 -4.447 -15.744 1.00 93.56 97 ARG A N 1
ATOM 798 C CA . ARG A 1 97 ? 17.880 -4.691 -17.181 1.00 93.56 97 ARG A CA 1
ATOM 799 C C . ARG A 1 97 ? 17.409 -6.107 -17.495 1.00 93.56 97 ARG A C 1
ATOM 801 O O . ARG A 1 97 ? 18.192 -7.051 -17.444 1.00 93.56 97 ARG A O 1
ATOM 808 N N . ASN A 1 98 ? 16.120 -6.250 -17.785 1.00 94.12 98 ASN A N 1
ATOM 809 C CA . ASN A 1 98 ? 15.501 -7.523 -18.147 1.00 94.12 98 ASN A CA 1
ATOM 810 C C . ASN A 1 98 ? 14.426 -7.306 -19.225 1.00 94.12 98 ASN A C 1
ATOM 812 O O . ASN A 1 98 ? 14.132 -6.172 -19.598 1.00 94.12 98 ASN A O 1
ATOM 816 N N . SER A 1 99 ? 13.853 -8.391 -19.739 1.00 95.12 99 SER A N 1
ATOM 817 C CA . SER A 1 99 ? 12.731 -8.336 -20.675 1.00 95.12 99 SER A CA 1
ATOM 818 C C . SER A 1 99 ? 11.418 -8.165 -19.917 1.00 95.12 99 SER A C 1
ATOM 820 O O . SER A 1 99 ? 11.083 -8.978 -19.054 1.00 95.12 99 SER A O 1
ATOM 822 N N . PHE A 1 100 ? 10.665 -7.128 -20.271 1.00 96.25 100 PHE A N 1
ATOM 823 C CA . PHE A 1 100 ? 9.355 -6.819 -19.704 1.00 96.25 100 PHE A CA 1
ATOM 824 C C . PHE A 1 100 ? 8.342 -6.580 -20.820 1.00 96.25 100 PHE A C 1
ATOM 826 O O . PHE A 1 100 ? 8.710 -6.232 -21.944 1.00 96.25 100 PHE A O 1
ATOM 833 N N . ARG A 1 101 ? 7.056 -6.760 -20.511 1.00 97.06 101 ARG A N 1
ATOM 834 C CA . ARG A 1 101 ? 5.985 -6.317 -21.403 1.00 97.06 101 ARG A CA 1
ATOM 835 C C . ARG A 1 101 ? 5.847 -4.808 -21.268 1.00 97.06 101 ARG A C 1
ATOM 837 O O . ARG A 1 101 ? 5.724 -4.297 -20.156 1.00 97.06 101 ARG A O 1
ATOM 844 N N . ALA A 1 102 ? 5.868 -4.125 -22.401 1.00 95.81 102 ALA A N 1
ATOM 845 C CA . ALA A 1 102 ? 5.720 -2.685 -22.471 1.00 95.81 102 ALA A CA 1
ATOM 846 C C . ALA A 1 102 ? 4.860 -2.300 -23.675 1.00 95.81 102 ALA A C 1
ATOM 848 O O . ALA A 1 102 ? 4.788 -3.035 -24.663 1.00 95.81 102 ALA A O 1
ATOM 849 N N . VAL A 1 103 ? 4.213 -1.146 -23.577 1.00 94.50 103 VAL A N 1
ATOM 850 C CA . VAL A 1 103 ? 3.487 -0.497 -24.666 1.00 94.50 103 VAL A CA 1
ATOM 851 C C . VAL A 1 103 ? 3.998 0.930 -24.784 1.00 94.50 103 VAL A C 1
ATOM 853 O O . VAL A 1 103 ? 4.212 1.587 -23.774 1.00 94.50 103 VAL A O 1
ATOM 856 N N . PHE A 1 104 ? 4.191 1.398 -26.008 1.00 92.88 104 PHE A N 1
ATOM 857 C CA . PHE A 1 104 ? 4.631 2.759 -26.299 1.00 92.88 104 PHE A CA 1
ATOM 858 C C . PHE A 1 104 ? 3.591 3.369 -27.224 1.00 92.88 104 PHE A C 1
ATOM 860 O O . PHE A 1 104 ? 3.256 2.766 -28.249 1.00 92.88 104 PHE A O 1
ATOM 867 N N . SER A 1 105 ? 3.028 4.513 -26.850 1.00 89.81 105 SER A N 1
ATOM 868 C CA . SER A 1 105 ? 1.941 5.123 -27.605 1.00 89.81 105 SER A CA 1
ATOM 869 C C . SER A 1 105 ? 2.096 6.632 -27.707 1.00 89.81 105 SER A C 1
ATOM 871 O O . SER A 1 105 ? 1.512 7.388 -26.930 1.00 89.81 105 SER A O 1
ATOM 873 N N . SER A 1 106 ? 2.752 7.060 -28.784 1.00 86.69 106 SER A N 1
ATOM 874 C CA . SER A 1 106 ? 2.858 8.470 -29.174 1.00 86.69 106 SER A CA 1
ATOM 875 C C . SER A 1 106 ? 1.494 9.136 -29.386 1.00 86.69 106 SER A C 1
ATOM 877 O O . SER A 1 106 ? 1.308 10.289 -29.019 1.00 86.69 106 SER A O 1
ATOM 879 N N . ASN A 1 107 ? 0.495 8.403 -29.897 1.00 87.94 107 ASN A N 1
ATOM 880 C CA . ASN A 1 107 ? -0.868 8.926 -30.094 1.00 87.94 107 ASN A CA 1
ATOM 881 C C . ASN A 1 107 ? -1.534 9.407 -28.796 1.00 87.94 107 ASN A C 1
ATOM 883 O O . ASN A 1 107 ? -2.434 10.241 -28.843 1.00 87.94 107 ASN A O 1
ATOM 887 N N . TYR A 1 108 ? -1.121 8.852 -27.656 1.00 85.44 108 TYR A N 1
ATOM 888 C CA . TYR A 1 108 ? -1.648 9.195 -26.336 1.00 85.44 108 TYR A CA 1
ATOM 889 C C . TYR A 1 108 ? -0.590 9.873 -25.455 1.00 85.44 108 TYR A C 1
ATOM 891 O O . TYR A 1 108 ? -0.910 10.245 -24.331 1.00 85.44 108 TYR A O 1
ATOM 899 N N . GLY A 1 109 ? 0.646 10.027 -25.948 1.00 90.00 109 GLY A N 1
ATOM 900 C CA . GLY A 1 109 ? 1.782 10.529 -25.179 1.00 90.00 109 GLY A CA 1
ATOM 901 C C . GLY A 1 109 ? 2.049 9.715 -23.913 1.00 90.00 109 GLY A C 1
ATOM 902 O O . GLY A 1 109 ? 2.325 10.305 -22.871 1.00 90.00 109 GLY A O 1
ATOM 903 N N . ILE A 1 110 ? 1.896 8.385 -23.965 1.00 92.44 110 ILE A N 1
ATOM 904 C CA . ILE A 1 110 ? 2.133 7.504 -22.812 1.00 92.44 110 ILE A CA 1
ATOM 905 C C . ILE A 1 110 ? 2.964 6.277 -23.176 1.00 92.44 110 ILE A C 1
ATOM 907 O O . ILE A 1 110 ? 2.760 5.649 -24.218 1.00 92.44 110 ILE A O 1
ATOM 911 N N . 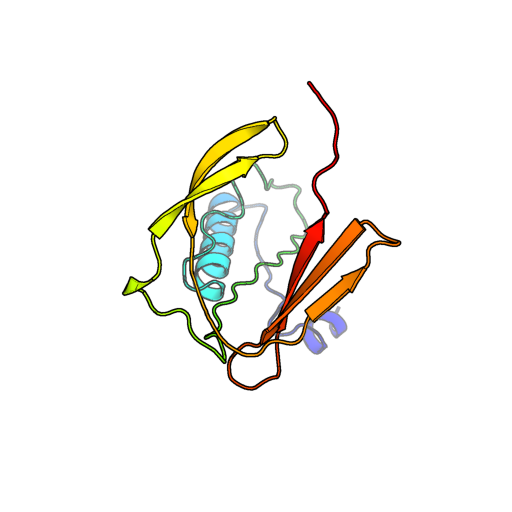ASP A 1 111 ? 3.792 5.879 -22.219 1.00 94.19 111 ASP A N 1
ATOM 912 C CA . ASP A 1 111 ? 4.507 4.614 -22.175 1.00 94.19 111 ASP A CA 1
ATOM 913 C C . ASP A 1 111 ? 4.009 3.792 -20.984 1.00 94.19 111 ASP A C 1
ATOM 915 O O . ASP A 1 111 ? 3.823 4.299 -19.878 1.00 94.19 111 ASP A O 1
ATOM 919 N N . GLY A 1 112 ? 3.774 2.503 -21.198 1.00 95.44 112 GLY A N 1
ATOM 920 C CA . GLY A 1 112 ? 3.310 1.562 -20.186 1.00 95.44 112 GLY A CA 1
ATOM 921 C C . GLY A 1 112 ? 4.304 0.425 -19.982 1.00 95.44 112 GLY A C 1
ATOM 922 O O . GLY A 1 112 ? 4.829 -0.121 -20.950 1.00 95.44 112 GLY A O 1
ATOM 923 N N . LEU A 1 113 ? 4.519 0.021 -18.732 1.00 97.00 113 LEU A N 1
ATOM 924 C CA . LEU A 1 113 ? 5.400 -1.082 -18.341 1.00 97.00 113 LEU A CA 1
ATOM 925 C C . LEU A 1 113 ? 4.688 -2.012 -17.350 1.00 97.00 113 LEU A C 1
ATOM 927 O O . LEU A 1 113 ? 4.153 -1.553 -16.343 1.00 97.00 113 LEU A O 1
ATOM 931 N N . GLU A 1 114 ? 4.718 -3.321 -17.604 1.00 97.81 114 GLU A N 1
ATOM 932 C CA . GLU A 1 114 ? 4.237 -4.349 -16.674 1.00 97.81 114 GLU A CA 1
ATOM 933 C C . GLU A 1 114 ? 5.402 -4.936 -15.858 1.00 97.81 114 GLU A C 1
ATOM 935 O O . GLU A 1 114 ? 6.349 -5.503 -16.412 1.00 97.81 114 GLU A O 1
ATOM 940 N N . LEU A 1 115 ? 5.293 -4.874 -14.530 1.00 97.56 115 LEU A N 1
ATOM 941 C CA . LEU A 1 115 ? 6.206 -5.495 -13.572 1.00 97.56 115 LEU A CA 1
ATOM 942 C C . LEU A 1 115 ? 5.478 -6.599 -12.782 1.00 97.56 115 LEU A C 1
ATOM 944 O O . LEU A 1 115 ? 4.781 -6.303 -11.806 1.00 97.56 115 LEU A O 1
ATOM 948 N N . PRO A 1 116 ? 5.624 -7.879 -13.166 1.00 97.62 116 PRO A N 1
ATOM 949 C CA . PRO A 1 116 ? 4.959 -8.976 -12.474 1.00 97.62 116 PRO A CA 1
ATOM 950 C C . PRO A 1 116 ? 5.595 -9.277 -11.113 1.00 97.62 116 PRO A C 1
ATOM 952 O O . PRO A 1 116 ? 6.824 -9.276 -10.946 1.00 97.62 116 PRO A O 1
ATOM 955 N N . TYR A 1 117 ? 4.754 -9.616 -10.139 1.00 97.81 117 TYR A N 1
ATOM 956 C CA . TYR A 1 117 ? 5.183 -10.237 -8.891 1.00 97.81 117 TYR A CA 1
ATOM 957 C C . TYR A 1 117 ? 5.397 -11.746 -9.077 1.00 97.81 117 TYR A C 1
ATOM 959 O O . TYR A 1 117 ? 4.912 -12.380 -10.015 1.00 97.81 11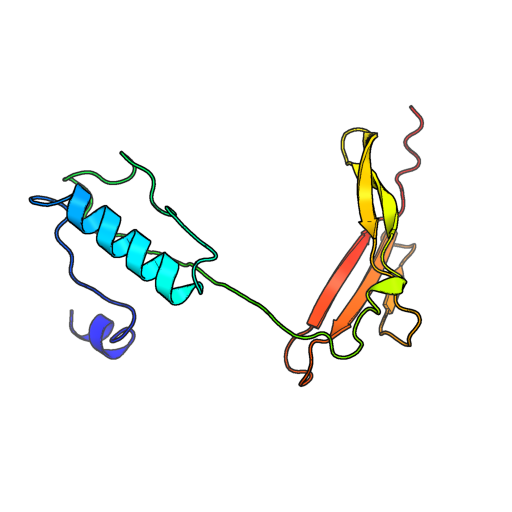7 TYR A O 1
ATOM 967 N N . MET A 1 118 ? 6.168 -12.340 -8.172 1.00 96.75 118 MET A N 1
ATOM 968 C CA . MET A 1 118 ? 6.423 -13.772 -8.119 1.00 96.75 118 MET A CA 1
ATOM 969 C C . MET A 1 118 ? 5.098 -14.541 -8.032 1.00 96.75 118 MET A C 1
ATOM 971 O O . MET A 1 118 ? 4.256 -14.238 -7.191 1.00 96.75 118 MET A O 1
ATOM 975 N N . GLY A 1 119 ? 4.938 -15.548 -8.893 1.00 94.69 119 GLY A N 1
ATOM 976 C CA . GLY A 1 119 ? 3.722 -16.360 -8.985 1.00 94.69 119 GLY A CA 1
ATOM 977 C C . GLY A 1 119 ? 2.720 -15.907 -10.051 1.00 94.69 119 GLY A C 1
ATOM 978 O O . GLY A 1 119 ? 1.714 -16.581 -10.209 1.00 94.69 119 GLY A O 1
ATOM 979 N N . ASP A 1 120 ? 2.982 -14.814 -10.780 1.00 91.00 120 ASP A N 1
ATOM 980 C CA . ASP A 1 120 ? 2.226 -14.375 -11.974 1.00 91.00 120 ASP A CA 1
ATOM 981 C C . ASP A 1 120 ? 0.727 -14.056 -11.763 1.00 91.00 120 ASP A C 1
ATOM 983 O O . ASP A 1 120 ? 0.008 -13.794 -12.722 1.00 91.00 120 ASP A O 1
ATOM 987 N N . ASN A 1 121 ? 0.253 -14.011 -10.514 1.00 95.06 121 ASN A N 1
ATOM 988 C CA . ASN A 1 121 ? -1.140 -13.681 -10.180 1.00 95.06 121 ASN A CA 1
ATOM 989 C C . ASN A 1 121 ? -1.400 -12.169 -10.058 1.00 95.06 121 ASN A C 1
ATOM 991 O O . ASN A 1 121 ? -2.552 -11.741 -10.057 1.00 95.06 121 ASN A O 1
ATOM 995 N N . ILE A 1 122 ? -0.346 -11.366 -9.872 1.00 96.75 122 ILE A N 1
ATOM 996 C CA . ILE A 1 122 ? -0.421 -9.918 -9.633 1.00 96.75 122 ILE A CA 1
ATOM 997 C C . ILE A 1 122 ? 0.718 -9.241 -10.399 1.00 96.75 122 ILE A C 1
ATOM 999 O O . ILE A 1 122 ? 1.868 -9.678 -10.307 1.00 96.75 122 ILE A O 1
ATOM 1003 N N . SER A 1 123 ? 0.413 -8.133 -11.073 1.00 97.56 123 SER A N 1
ATOM 1004 C CA . SER A 1 123 ? 1.386 -7.266 -11.745 1.00 97.56 123 SER A CA 1
ATOM 1005 C C . SER A 1 123 ? 1.175 -5.811 -11.335 1.00 97.56 123 SER A C 1
ATOM 1007 O O . SER A 1 123 ? 0.043 -5.379 -11.122 1.00 97.56 123 SER A O 1
ATOM 1009 N N . MET A 1 124 ? 2.264 -5.049 -11.237 1.00 97.69 124 MET A N 1
ATOM 1010 C CA . MET A 1 124 ? 2.216 -3.589 -11.183 1.00 97.69 124 MET A CA 1
ATOM 1011 C C . MET A 1 124 ? 2.321 -3.041 -12.604 1.00 97.69 124 MET A C 1
ATOM 1013 O O . MET A 1 124 ? 3.218 -3.432 -13.346 1.00 97.69 124 MET A O 1
ATOM 1017 N N . PHE A 1 125 ? 1.435 -2.117 -12.965 1.00 96.94 125 PHE A N 1
ATOM 1018 C CA . PHE A 1 125 ? 1.526 -1.370 -14.215 1.00 96.94 125 PHE A CA 1
ATOM 1019 C C . PHE A 1 125 ? 2.013 0.041 -13.913 1.00 96.94 125 PHE A C 1
ATOM 1021 O O . PHE A 1 125 ? 1.423 0.739 -13.089 1.00 96.94 125 PHE A O 1
ATOM 1028 N N . ILE A 1 126 ? 3.092 0.446 -14.572 1.00 96.12 126 ILE A N 1
ATOM 1029 C CA . ILE A 1 126 ? 3.608 1.811 -14.525 1.00 96.12 126 ILE A CA 1
ATOM 1030 C C . ILE A 1 126 ? 3.206 2.477 -15.832 1.00 96.12 126 ILE A C 1
ATOM 1032 O O . ILE A 1 126 ? 3.517 1.956 -16.900 1.00 96.12 126 ILE A O 1
ATOM 1036 N N . ILE A 1 127 ? 2.510 3.607 -15.738 1.00 94.94 127 ILE A N 1
ATOM 1037 C CA . ILE A 1 127 ? 2.155 4.446 -16.881 1.00 94.94 127 ILE A CA 1
ATOM 1038 C C . ILE A 1 127 ? 2.929 5.745 -16.720 1.00 94.94 127 ILE A C 1
ATOM 1040 O O . ILE A 1 127 ? 2.769 6.451 -15.725 1.00 94.94 127 ILE A O 1
ATOM 1044 N N . LEU A 1 128 ? 3.792 6.029 -17.683 1.00 93.00 128 LEU A N 1
ATOM 1045 C CA . LEU A 1 128 ? 4.597 7.232 -17.742 1.00 93.00 128 LEU A CA 1
ATOM 1046 C C . LEU A 1 128 ? 4.088 8.092 -18.891 1.00 93.00 128 LEU A C 1
ATOM 1048 O O . LEU A 1 128 ? 3.936 7.612 -20.008 1.00 93.00 128 LEU A O 1
ATOM 1052 N N . HIS A 1 129 ? 3.812 9.359 -18.613 1.00 86.81 129 HIS A N 1
ATOM 1053 C CA . HIS A 1 129 ? 3.449 10.311 -19.654 1.00 86.81 129 HIS A CA 1
ATOM 1054 C C . HIS A 1 129 ? 4.724 10.872 -20.288 1.00 86.81 129 HIS A C 1
ATOM 1056 O O . HIS A 1 129 ? 5.720 11.101 -19.594 1.00 86.81 129 HIS A O 1
ATOM 1062 N N . GLU A 1 130 ? 4.686 11.131 -21.592 1.00 74.50 130 GLU A N 1
ATOM 1063 C CA . GLU A 1 130 ? 5.703 11.938 -22.255 1.00 74.50 130 GLU A CA 1
ATOM 1064 C C . GLU A 1 130 ? 5.771 13.310 -21.567 1.00 74.50 130 GLU A C 1
ATOM 1066 O O . GLU A 1 130 ? 4.747 13.877 -21.171 1.00 74.50 130 GLU A O 1
ATOM 1071 N N . LYS A 1 131 ? 6.985 13.848 -21.392 1.00 64.31 131 LYS A N 1
ATOM 1072 C CA . LYS A 1 131 ? 7.163 15.208 -20.866 1.00 64.31 131 LYS A CA 1
ATOM 1073 C C . LYS A 1 131 ? 6.319 16.163 -21.710 1.00 64.31 131 LYS A C 1
ATOM 1075 O O . LYS A 1 131 ? 6.532 16.262 -22.918 1.00 64.31 131 LYS A O 1
ATOM 1080 N N . SER A 1 132 ? 5.412 16.907 -21.079 1.00 50.81 132 SER A N 1
ATOM 1081 C CA . SER A 1 132 ? 4.859 18.098 -21.710 1.00 50.81 132 SER A CA 1
ATOM 1082 C C . SER A 1 132 ? 6.032 19.028 -22.015 1.00 50.81 132 SER A C 1
ATOM 1084 O O . SER A 1 132 ? 6.763 19.444 -21.115 1.00 50.81 132 SER A O 1
ATOM 1086 N N . ASN A 1 133 ? 6.235 19.357 -23.289 1.00 46.91 133 ASN A N 1
ATOM 1087 C CA . ASN A 1 133 ? 7.089 20.470 -23.700 1.00 46.91 133 ASN A CA 1
ATOM 1088 C C . ASN A 1 133 ? 6.413 21.805 -23.329 1.00 46.91 133 ASN A C 1
ATOM 1090 O O . ASN A 1 133 ? 6.235 22.672 -24.180 1.00 46.91 133 ASN A O 1
ATOM 1094 N N . GLU A 1 134 ? 5.995 21.975 -22.076 1.00 42.12 134 GLU A N 1
ATOM 1095 C CA . GLU A 1 134 ? 5.649 23.291 -21.557 1.00 42.12 134 GLU A CA 1
ATOM 1096 C C . GLU A 1 134 ? 6.955 23.941 -21.111 1.00 42.12 134 GLU A C 1
ATOM 1098 O O . GLU A 1 134 ? 7.467 23.737 -20.013 1.00 42.12 134 GLU A O 1
ATOM 1103 N N . THR A 1 135 ? 7.547 24.656 -22.066 1.00 36.72 135 THR A N 1
ATOM 1104 C CA . THR A 1 135 ? 8.535 25.703 -21.824 1.00 36.72 135 THR A CA 1
ATOM 1105 C C . THR A 1 135 ? 8.055 26.609 -20.695 1.00 36.72 135 THR A C 1
ATOM 1107 O O . THR A 1 135 ? 6.954 27.156 -20.784 1.00 36.72 135 THR A O 1
ATOM 1110 N N . ALA A 1 136 ? 8.894 26.754 -19.669 1.00 33.84 136 ALA A N 1
ATOM 1111 C CA . ALA A 1 136 ? 8.838 27.871 -18.731 1.00 33.84 136 ALA A CA 1
ATOM 1112 C C . ALA A 1 136 ? 8.962 29.222 -19.455 1.00 33.84 136 ALA A C 1
ATOM 1114 O O . ALA A 1 136 ? 9.614 29.258 -20.528 1.00 33.84 136 ALA A O 1
#

InterPro domains:
  IPR000215 Serpin family [PTHR11461] (2-131)
  IPR023796 Serpin domain [PF00079] (2-132)
  IPR036186 Serpin superfamily [SSF56574] (2-131)
  IPR042178 Serpin superfamily, domain 1 [G3DSA:3.30.497.10] (2-68)
  IPR042185 Serpin superfamily, domain 2 [G3DSA:2.30.39.10] (69-132)